Protein AF-A0A969DT31-F1 (afdb_monomer_lite)

Foldseek 3Di:
DPPPPPPQQQLNVQLVVCVVVVHDNVVSSVVSVVVSVVVVDDPDDPVNVVVVVVVVVVVVD

pLDDT: mean 82.22, std 15.31, range [35.5, 97.31]

Structure (mmCIF, N/CA/C/O backbone):
data_AF-A0A969DT31-F1
#
_entry.id   AF-A0A969DT31-F1
#
loop_
_atom_site.group_PDB
_atom_site.id
_atom_site.type_symbol
_atom_site.label_atom_id
_atom_site.label_alt_id
_atom_site.label_comp_id
_atom_site.label_asym_id
_atom_site.label_entity_id
_atom_site.label_seq_id
_atom_site.pdbx_PDB_ins_code
_atom_site.Cartn_x
_atom_site.Cartn_y
_atom_site.Cartn_z
_atom_site.occupancy
_atom_site.B_iso_or_equiv
_atom_site.auth_seq_id
_atom_site.auth_comp_id
_atom_site.auth_asym_id
_atom_site.auth_atom_id
_atom_site.pdbx_PDB_model_num
ATOM 1 N N . MET A 1 1 ? -13.380 28.906 -6.685 1.00 35.50 1 MET A N 1
ATOM 2 C CA . MET A 1 1 ? -12.833 27.920 -5.730 1.00 35.50 1 MET A CA 1
ATOM 3 C C . MET A 1 1 ? -13.521 26.603 -6.032 1.00 35.50 1 MET A C 1
ATOM 5 O O . MET A 1 1 ? -14.702 26.486 -5.744 1.00 35.50 1 MET A O 1
ATOM 9 N N . ALA A 1 2 ? -12.860 25.686 -6.740 1.00 41.84 2 ALA A N 1
ATOM 10 C CA . ALA A 1 2 ? -13.439 24.374 -7.007 1.00 41.84 2 ALA A CA 1
ATOM 11 C C . ALA A 1 2 ? -13.412 23.589 -5.693 1.00 41.84 2 ALA A C 1
ATOM 13 O O . ALA A 1 2 ? -12.345 23.208 -5.215 1.00 41.84 2 ALA A O 1
ATOM 14 N N . GLN A 1 3 ? -14.578 23.443 -5.073 1.00 46.88 3 GLN A N 1
ATOM 15 C CA . GLN A 1 3 ? -14.775 22.547 -3.949 1.00 46.88 3 GLN A CA 1
ATOM 16 C C . GLN A 1 3 ? -14.693 21.137 -4.535 1.00 46.88 3 GLN A C 1
ATOM 18 O O . GLN A 1 3 ? -15.657 20.628 -5.094 1.00 46.88 3 GLN A O 1
ATOM 23 N N . LEU A 1 4 ? -13.479 20.582 -4.539 1.00 47.59 4 LEU A N 1
ATOM 24 C CA . LEU A 1 4 ? -13.244 19.175 -4.824 1.00 47.59 4 LEU A CA 1
ATOM 25 C C . LEU A 1 4 ? -14.028 18.405 -3.763 1.00 47.59 4 LEU A C 1
ATOM 27 O O . LEU A 1 4 ? -13.590 18.325 -2.616 1.00 47.59 4 LEU A O 1
ATOM 31 N N . ASP A 1 5 ? -15.204 17.896 -4.127 1.00 46.22 5 ASP A N 1
ATOM 32 C CA . ASP A 1 5 ? -15.808 16.777 -3.415 1.00 46.22 5 ASP A CA 1
ATOM 33 C C . ASP A 1 5 ? -14.685 15.772 -3.146 1.00 46.22 5 ASP A C 1
ATOM 35 O O . ASP A 1 5 ? -13.994 15.385 -4.099 1.00 46.22 5 ASP A O 1
ATOM 39 N N . PRO A 1 6 ? -14.413 15.399 -1.884 1.00 49.97 6 PRO A N 1
ATOM 40 C CA . PRO A 1 6 ? -13.324 14.493 -1.592 1.00 49.97 6 PRO A CA 1
ATOM 41 C C . PRO A 1 6 ? -13.749 13.116 -2.087 1.00 49.97 6 PRO A C 1
ATOM 43 O O . PRO A 1 6 ? -14.308 12.310 -1.344 1.00 49.97 6 PRO A O 1
ATOM 46 N N . GLN A 1 7 ? -13.495 12.835 -3.367 1.00 55.94 7 GLN A N 1
ATOM 47 C CA . GLN A 1 7 ? -13.433 11.467 -3.840 1.00 55.94 7 GLN A CA 1
ATOM 48 C C . GLN A 1 7 ? -12.530 10.723 -2.854 1.00 55.94 7 GLN A C 1
ATOM 50 O O . GLN A 1 7 ? -11.423 11.195 -2.568 1.00 55.94 7 GLN A O 1
ATOM 55 N N . PRO A 1 8 ? -13.006 9.614 -2.266 1.00 67.25 8 PRO A N 1
ATOM 56 C CA . PRO A 1 8 ? -12.229 8.917 -1.262 1.00 67.25 8 PRO A CA 1
ATOM 57 C C . PRO A 1 8 ? -10.906 8.499 -1.896 1.00 67.25 8 PRO A C 1
ATOM 59 O O . PRO A 1 8 ? -10.892 7.785 -2.900 1.00 67.25 8 PRO A O 1
ATOM 62 N N . SER A 1 9 ? -9.800 8.962 -1.313 1.00 83.19 9 SER A N 1
ATOM 63 C CA . SER A 1 9 ? -8.459 8.601 -1.767 1.00 83.19 9 SER A CA 1
ATOM 64 C C . SER A 1 9 ? -8.282 7.076 -1.765 1.00 83.19 9 SER A C 1
ATOM 66 O O . SER A 1 9 ? -8.988 6.351 -1.051 1.00 83.19 9 SER A O 1
ATOM 68 N N . ALA A 1 10 ? -7.321 6.566 -2.544 1.00 85.38 10 ALA A N 1
ATOM 69 C CA . ALA A 1 10 ? -6.986 5.139 -2.539 1.00 85.38 10 ALA A CA 1
ATOM 70 C C . ALA A 1 10 ? -6.696 4.645 -1.107 1.00 85.38 10 ALA A C 1
ATOM 72 O O . ALA A 1 10 ? -7.259 3.641 -0.671 1.00 85.38 10 ALA A O 1
ATOM 73 N N . ALA A 1 11 ? -5.951 5.437 -0.324 1.00 88.12 11 ALA A N 1
ATOM 74 C CA . ALA A 1 11 ? -5.704 5.182 1.094 1.00 88.12 11 ALA A CA 1
ATOM 75 C C . ALA A 1 11 ? -7.008 5.080 1.911 1.00 88.12 11 ALA A C 1
ATOM 77 O O . ALA A 1 11 ? -7.206 4.119 2.654 1.00 88.12 11 ALA A O 1
ATOM 78 N N . ALA A 1 12 ? -7.962 6.002 1.740 1.00 89.38 12 ALA A N 1
ATOM 79 C CA . ALA A 1 12 ? -9.246 5.932 2.445 1.00 89.38 12 ALA A CA 1
ATOM 80 C C . ALA A 1 12 ? -10.068 4.682 2.068 1.00 89.38 12 ALA A C 1
ATOM 82 O O . ALA A 1 12 ? -10.813 4.137 2.888 1.00 89.38 12 ALA A O 1
ATOM 83 N N . SER A 1 13 ? -9.939 4.194 0.835 1.00 89.56 13 SER A N 1
ATOM 84 C CA . SER A 1 13 ? -10.596 2.961 0.384 1.00 89.56 13 SER A CA 1
ATOM 85 C C . SER A 1 13 ? -9.925 1.700 0.944 1.00 89.56 13 SER A C 1
ATOM 87 O O . SER A 1 13 ? -10.622 0.793 1.415 1.00 89.56 13 SER A O 1
ATOM 89 N N . TYR A 1 14 ? -8.592 1.670 1.009 1.00 91.06 14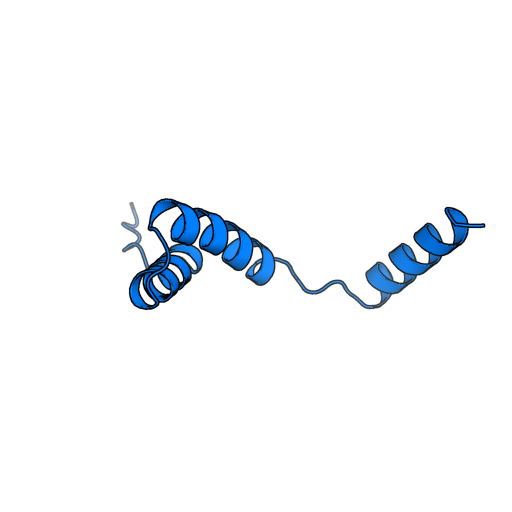 TYR A N 1
ATOM 90 C CA . TYR A 1 14 ? -7.841 0.586 1.649 1.00 91.06 14 TYR A CA 1
ATOM 91 C C . TYR A 1 14 ? -8.090 0.506 3.154 1.00 91.06 14 TYR A C 1
ATOM 93 O O . TYR A 1 14 ? -8.393 -0.575 3.663 1.00 91.06 14 TYR A O 1
ATOM 101 N N . ALA A 1 15 ? -8.067 1.640 3.858 1.00 92.25 15 ALA A N 1
ATOM 102 C CA . ALA A 1 15 ? -8.304 1.685 5.299 1.00 92.25 15 ALA A CA 1
ATOM 103 C C . ALA A 1 15 ? -9.690 1.126 5.661 1.00 92.25 15 ALA A C 1
ATOM 105 O O . ALA A 1 15 ? -9.800 0.267 6.535 1.00 92.25 15 ALA A O 1
ATOM 106 N N . ARG A 1 16 ? -10.744 1.532 4.933 1.00 92.69 16 ARG A N 1
ATOM 107 C CA . ARG A 1 16 ? -12.109 1.004 5.126 1.00 92.69 16 ARG A CA 1
ATOM 108 C C . ARG A 1 16 ? -12.175 -0.511 4.938 1.00 92.69 16 ARG A C 1
ATOM 110 O O . ARG A 1 16 ? -12.805 -1.199 5.737 1.00 92.69 16 ARG A O 1
ATOM 117 N N . THR A 1 17 ? -11.490 -1.029 3.922 1.00 94.19 17 THR A N 1
ATOM 118 C CA . THR A 1 17 ? -11.447 -2.470 3.637 1.00 94.19 17 THR A CA 1
ATOM 119 C C . THR A 1 17 ? -10.752 -3.249 4.754 1.00 94.19 17 THR A C 1
ATOM 121 O O . THR A 1 17 ? -11.226 -4.309 5.158 1.00 94.19 17 THR A O 1
ATOM 124 N N . LEU A 1 18 ? -9.644 -2.725 5.282 1.00 93.75 18 LEU A N 1
ATOM 125 C CA . LEU A 1 18 ? -8.893 -3.357 6.368 1.00 93.75 18 LEU A CA 1
ATOM 126 C C . LEU A 1 18 ? -9.674 -3.340 7.689 1.00 93.75 18 LEU A C 1
ATOM 128 O O . LEU A 1 18 ? -9.720 -4.358 8.377 1.00 93.75 18 LEU A O 1
ATOM 132 N N . ILE A 1 19 ? -10.342 -2.230 8.012 1.00 96.50 19 ILE A N 1
ATOM 133 C CA . ILE A 1 19 ? -11.200 -2.121 9.204 1.00 96.50 19 ILE A CA 1
ATOM 134 C C . ILE A 1 19 ? -12.371 -3.104 9.113 1.00 96.50 19 ILE A C 1
ATOM 136 O O . ILE A 1 19 ? -12.638 -3.828 10.069 1.00 96.50 19 ILE A O 1
ATOM 140 N N . ALA A 1 20 ? -13.017 -3.209 7.946 1.00 95.94 20 ALA A N 1
ATOM 141 C CA . ALA A 1 20 ? -14.100 -4.169 7.720 1.00 95.94 20 ALA A CA 1
ATOM 142 C C . ALA A 1 20 ? -13.653 -5.636 7.881 1.00 95.94 20 ALA A C 1
ATOM 144 O O . ALA A 1 20 ? -14.469 -6.503 8.178 1.00 95.94 20 ALA A O 1
ATOM 145 N N . LYS A 1 21 ? -12.354 -5.916 7.718 1.00 95.62 21 LYS A N 1
ATOM 146 C CA . LYS A 1 21 ? -11.738 -7.233 7.949 1.00 95.62 21 LYS A CA 1
ATOM 147 C C . LYS A 1 21 ? -11.266 -7.450 9.395 1.00 95.62 21 LYS A C 1
ATOM 149 O O . LYS A 1 21 ? -10.675 -8.487 9.677 1.00 95.62 21 LYS A O 1
ATOM 154 N N . GLY A 1 22 ? -11.515 -6.504 10.302 1.00 95.81 22 GLY A N 1
ATOM 155 C CA . GLY A 1 22 ? -11.144 -6.601 11.717 1.00 95.81 22 GLY A CA 1
ATOM 156 C C . GLY A 1 22 ? -9.740 -6.087 12.051 1.00 95.81 22 GLY A C 1
ATOM 157 O O . GLY A 1 22 ? -9.240 -6.356 13.141 1.00 95.81 22 GLY A O 1
ATOM 158 N N . CYS A 1 23 ? -9.087 -5.351 11.146 1.00 94.38 23 CYS A N 1
ATOM 159 C CA . CYS A 1 23 ? -7.808 -4.709 11.447 1.00 94.38 23 CYS A CA 1
ATOM 160 C C . CYS A 1 23 ? -8.012 -3.522 12.411 1.00 94.38 23 CYS A C 1
ATOM 162 O O . CYS A 1 23 ? -8.922 -2.716 12.187 1.00 94.38 23 CYS A O 1
ATOM 164 N N . PRO A 1 24 ? -7.164 -3.352 13.446 1.00 97.31 24 PRO A N 1
ATOM 165 C CA . PRO A 1 24 ? -7.185 -2.161 14.289 1.00 97.31 24 PRO A CA 1
ATOM 166 C C . PRO A 1 24 ? -7.071 -0.880 13.458 1.00 97.31 24 PRO A C 1
ATOM 168 O O . PRO A 1 24 ? -6.223 -0.781 12.572 1.00 97.31 24 PRO A O 1
ATOM 171 N N . GLN A 1 25 ? -7.885 0.127 13.774 1.00 91.06 25 GLN A N 1
ATOM 172 C CA . GLN A 1 25 ? -8.025 1.335 12.954 1.00 91.06 25 GLN A CA 1
ATOM 173 C C . GLN A 1 25 ? -6.689 2.049 12.688 1.00 91.06 25 GLN A C 1
ATOM 175 O O . GLN A 1 25 ? -6.389 2.377 11.543 1.00 91.06 25 GLN A O 1
ATOM 180 N N . ALA A 1 26 ? -5.850 2.230 13.713 1.00 90.56 26 ALA A N 1
ATOM 181 C CA . ALA A 1 26 ? -4.537 2.864 13.557 1.00 90.56 26 ALA A CA 1
ATOM 182 C C . ALA A 1 26 ? -3.620 2.092 12.587 1.00 90.56 26 ALA A C 1
ATOM 184 O O . ALA A 1 26 ? -2.955 2.695 11.745 1.00 90.56 26 ALA A O 1
ATOM 185 N N . LEU A 1 27 ? -3.634 0.757 12.662 1.00 93.88 27 LEU A N 1
ATOM 186 C CA . LEU A 1 27 ? -2.850 -0.107 11.780 1.00 93.88 27 LEU A CA 1
ATOM 187 C C . LEU A 1 27 ? -3.408 -0.106 10.351 1.00 93.88 27 LEU A C 1
ATOM 189 O O . LEU A 1 27 ? -2.643 -0.055 9.392 1.00 93.88 27 LEU A O 1
ATOM 193 N N . ALA A 1 28 ? -4.734 -0.113 10.204 1.00 93.69 28 ALA A N 1
ATOM 1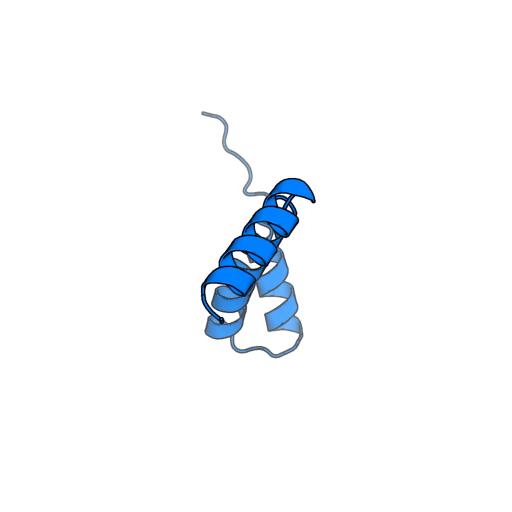94 C CA . ALA A 1 28 ? -5.407 -0.052 8.913 1.00 93.69 28 ALA A CA 1
ATOM 195 C C . ALA A 1 28 ? -5.072 1.233 8.146 1.00 93.69 28 ALA A C 1
ATOM 197 O O . ALA A 1 28 ? -4.801 1.171 6.950 1.00 93.69 28 ALA A O 1
ATOM 198 N N . HIS A 1 29 ? -5.046 2.382 8.828 1.00 90.69 29 HIS A N 1
ATOM 199 C CA . HIS A 1 29 ? -4.652 3.649 8.214 1.00 90.69 29 HIS A CA 1
ATOM 200 C C . HIS A 1 29 ? -3.172 3.662 7.820 1.00 90.69 29 HIS A C 1
ATOM 202 O O . HIS A 1 29 ? -2.859 3.996 6.681 1.00 90.69 29 HIS A O 1
ATOM 208 N N . ALA A 1 30 ? -2.271 3.226 8.705 1.00 89.81 30 ALA A N 1
ATOM 209 C CA . ALA A 1 30 ? -0.845 3.148 8.386 1.00 89.81 30 ALA A CA 1
ATOM 210 C C . ALA A 1 30 ? -0.558 2.227 7.184 1.00 89.81 30 ALA A C 1
ATOM 212 O O . ALA A 1 30 ? 0.177 2.602 6.273 1.00 89.81 30 ALA A O 1
ATOM 213 N N . ALA A 1 31 ? -1.175 1.042 7.140 1.00 91.69 31 ALA A N 1
ATOM 214 C CA . ALA A 1 31 ? -1.022 0.116 6.019 1.00 91.69 31 ALA A CA 1
ATOM 215 C C . ALA A 1 31 ? -1.609 0.680 4.715 1.00 91.69 31 ALA A C 1
ATOM 217 O O . ALA A 1 31 ? -1.028 0.505 3.646 1.00 91.69 31 ALA A O 1
ATOM 218 N N . ALA A 1 32 ? -2.740 1.380 4.796 1.00 92.88 32 ALA A N 1
ATOM 219 C CA . ALA A 1 32 ? -3.389 1.982 3.641 1.00 92.88 32 ALA A CA 1
ATOM 220 C C . ALA A 1 32 ? -2.565 3.097 2.981 1.00 92.88 32 ALA A C 1
ATOM 222 O O . ALA A 1 32 ? -2.561 3.185 1.755 1.00 92.88 32 ALA A O 1
ATOM 223 N N . GLU A 1 33 ? -1.850 3.911 3.762 1.00 90.19 33 GLU A N 1
ATOM 224 C CA . GLU A 1 33 ? -0.926 4.931 3.237 1.00 90.19 33 GLU A CA 1
ATOM 225 C C . GLU A 1 33 ? 0.233 4.293 2.455 1.00 90.19 33 GLU A C 1
ATOM 227 O O . GLU A 1 33 ? 0.582 4.734 1.357 1.00 90.19 33 GLU A O 1
ATOM 232 N N . VAL A 1 34 ? 0.792 3.194 2.976 1.00 89.06 34 VAL A N 1
ATOM 233 C CA . VAL A 1 34 ? 1.845 2.435 2.285 1.00 89.06 34 VAL A CA 1
ATOM 234 C C . VAL A 1 34 ? 1.310 1.825 0.991 1.00 89.06 34 VAL A C 1
ATOM 236 O O . VAL A 1 34 ? 1.942 1.971 -0.051 1.00 89.06 34 VAL A O 1
ATOM 239 N N . LEU A 1 35 ? 0.135 1.191 1.027 1.00 87.06 35 LEU A N 1
ATOM 240 C CA . LEU A 1 35 ? -0.493 0.599 -0.159 1.00 87.06 35 LEU A CA 1
ATOM 241 C C . LEU A 1 35 ? -0.801 1.649 -1.230 1.00 87.06 35 LEU A C 1
ATOM 243 O O . LEU A 1 35 ? -0.477 1.442 -2.393 1.00 87.06 35 LEU A O 1
ATOM 247 N N . ALA A 1 36 ? -1.356 2.798 -0.843 1.00 86.75 36 ALA A N 1
ATOM 248 C CA . ALA A 1 36 ? -1.618 3.895 -1.769 1.00 86.75 36 ALA A CA 1
ATOM 249 C C . ALA A 1 36 ? -0.326 4.464 -2.372 1.00 86.75 36 ALA A C 1
ATOM 251 O O . ALA A 1 36 ? -0.299 4.823 -3.548 1.00 86.75 36 ALA A O 1
ATOM 252 N N . THR A 1 37 ? 0.756 4.508 -1.590 1.00 86.06 37 THR A N 1
ATOM 253 C CA . THR A 1 37 ? 2.078 4.897 -2.091 1.00 86.06 37 THR A CA 1
ATOM 254 C C . THR A 1 37 ? 2.600 3.885 -3.108 1.00 86.06 37 THR A C 1
ATOM 256 O O . THR A 1 37 ? 3.081 4.290 -4.160 1.00 86.06 37 THR A O 1
ATOM 259 N N . VAL A 1 38 ? 2.491 2.583 -2.828 1.00 84.44 38 VAL A N 1
ATOM 260 C CA . VAL A 1 38 ? 2.931 1.508 -3.735 1.00 84.44 38 VAL A CA 1
ATOM 261 C C . VAL A 1 38 ? 2.126 1.509 -5.034 1.00 84.44 38 VAL A C 1
ATOM 263 O O . VAL A 1 38 ? 2.717 1.425 -6.104 1.00 84.44 38 VAL A O 1
ATOM 266 N N . ASP A 1 39 ? 0.810 1.682 -4.958 1.00 83.25 39 ASP A N 1
ATOM 267 C CA . ASP A 1 39 ? -0.053 1.820 -6.136 1.00 83.25 39 ASP A CA 1
ATOM 268 C C . ASP A 1 39 ? 0.264 3.070 -6.958 1.00 83.25 39 ASP A C 1
ATOM 270 O O . ASP A 1 39 ? 0.198 3.056 -8.187 1.00 83.25 39 ASP A O 1
ATOM 274 N N . GLY A 1 40 ? 0.600 4.168 -6.277 1.00 76.19 40 GLY A N 1
ATOM 275 C CA . GLY A 1 40 ? 1.014 5.416 -6.908 1.00 76.19 40 GLY A CA 1
ATOM 276 C C . GLY A 1 40 ? 2.423 5.359 -7.499 1.00 76.19 40 GLY A C 1
ATOM 277 O O . GLY A 1 40 ? 2.784 6.220 -8.305 1.00 76.19 40 GLY A O 1
ATOM 278 N N . GLN A 1 41 ? 3.234 4.365 -7.130 1.00 75.81 41 GLN A N 1
ATOM 279 C CA . GLN A 1 41 ? 4.550 4.182 -7.720 1.00 75.81 41 GLN A CA 1
ATOM 280 C C . GLN A 1 41 ? 4.412 3.560 -9.106 1.00 75.81 41 GLN A C 1
ATOM 282 O O . GLN A 1 41 ? 3.905 2.455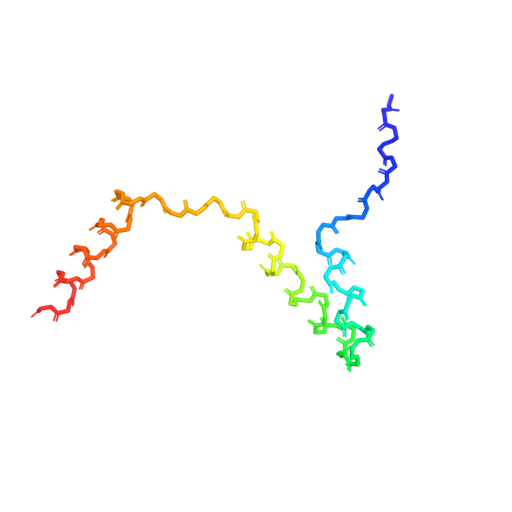 -9.288 1.00 75.81 41 GLN A O 1
ATOM 287 N N . ARG A 1 42 ? 4.930 4.274 -10.110 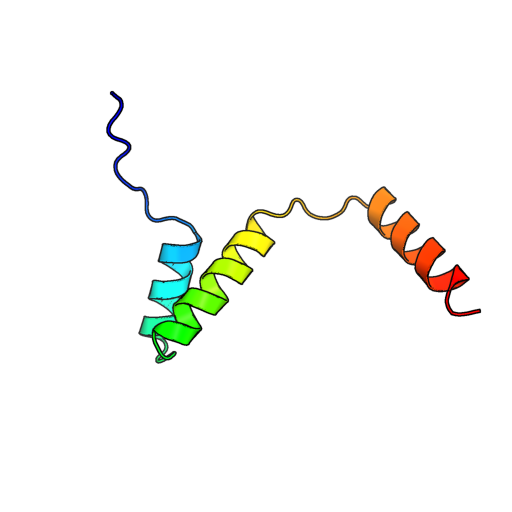1.00 67.50 42 ARG A N 1
ATOM 288 C CA . ARG A 1 42 ? 5.089 3.721 -11.452 1.00 67.50 42 ARG A CA 1
ATOM 289 C C . ARG A 1 42 ? 5.919 2.432 -11.346 1.00 67.50 42 ARG A C 1
ATOM 291 O O . ARG A 1 42 ? 6.995 2.478 -10.742 1.00 67.50 42 ARG A O 1
ATOM 298 N N . PRO A 1 43 ? 5.478 1.308 -11.941 1.00 67.69 43 PRO A N 1
ATOM 299 C CA . PRO A 1 43 ? 6.300 0.109 -11.985 1.00 67.69 43 PRO A CA 1
ATOM 300 C C . PRO A 1 43 ? 7.661 0.448 -12.596 1.00 67.69 43 PRO A C 1
ATOM 302 O O . PRO A 1 43 ? 7.729 1.116 -13.634 1.00 67.69 43 PRO A O 1
ATOM 305 N N . ARG A 1 44 ? 8.736 0.010 -11.924 1.00 70.31 44 ARG A N 1
ATOM 306 C CA . ARG A 1 44 ? 10.108 0.199 -12.406 1.00 70.31 44 ARG A CA 1
ATOM 307 C C . ARG A 1 44 ? 10.206 -0.342 -13.824 1.00 70.31 44 ARG A C 1
ATOM 309 O O . ARG A 1 44 ? 9.775 -1.455 -14.117 1.00 70.31 44 ARG A O 1
ATOM 316 N N . THR A 1 45 ? 10.755 0.469 -14.709 1.00 82.12 45 THR A N 1
ATOM 317 C CA . THR A 1 45 ? 11.031 0.058 -16.080 1.00 82.12 45 THR A CA 1
ATOM 318 C C . THR A 1 45 ? 12.095 -1.040 -16.086 1.00 82.12 45 THR A C 1
ATOM 320 O O . THR A 1 45 ? 12.953 -1.101 -15.202 1.00 82.12 45 THR A O 1
ATOM 323 N N . LEU A 1 46 ? 12.094 -1.885 -17.121 1.00 80.31 46 LEU A N 1
ATOM 324 C CA . LEU A 1 46 ? 13.094 -2.951 -17.286 1.00 80.31 46 LEU A CA 1
ATOM 325 C C . LEU A 1 46 ? 14.540 -2.415 -17.233 1.00 80.31 46 LEU A C 1
ATOM 327 O O . LEU A 1 46 ? 15.432 -3.079 -16.710 1.00 80.31 46 LEU A O 1
ATOM 331 N N . ALA A 1 47 ? 14.773 -1.190 -17.719 1.00 79.94 47 ALA A N 1
ATOM 332 C CA . ALA A 1 47 ? 16.079 -0.532 -17.676 1.00 79.94 47 ALA A C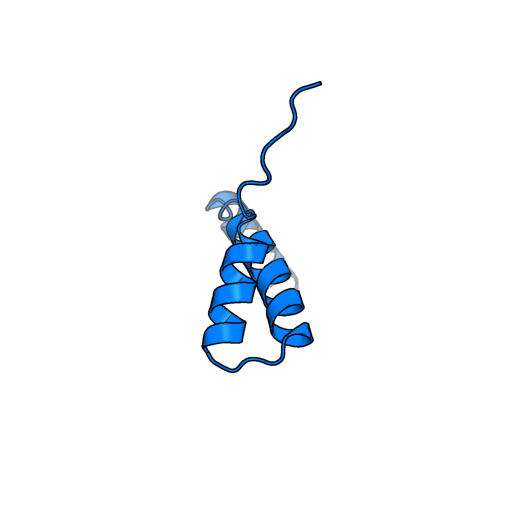A 1
ATOM 333 C C . ALA A 1 47 ? 16.509 -0.130 -16.251 1.00 79.94 47 ALA A C 1
ATOM 335 O O . ALA A 1 47 ? 17.679 -0.284 -15.882 1.00 79.94 47 ALA A O 1
ATOM 336 N N . GLU A 1 48 ? 15.572 0.358 -15.433 1.00 78.69 48 GLU A N 1
ATOM 337 C CA . GLU A 1 48 ? 15.820 0.663 -14.018 1.00 78.69 48 GLU A CA 1
ATOM 338 C C . GLU A 1 48 ? 16.095 -0.621 -13.233 1.00 78.69 48 GLU A C 1
ATOM 340 O O . GLU A 1 48 ? 17.006 -0.663 -12.408 1.00 78.69 48 GLU A O 1
ATOM 345 N N . GLN A 1 49 ? 15.369 -1.695 -13.541 1.00 87.00 49 GLN A N 1
ATOM 346 C CA . GLN A 1 49 ? 15.536 -2.998 -12.901 1.00 87.00 49 GLN A CA 1
ATOM 347 C C .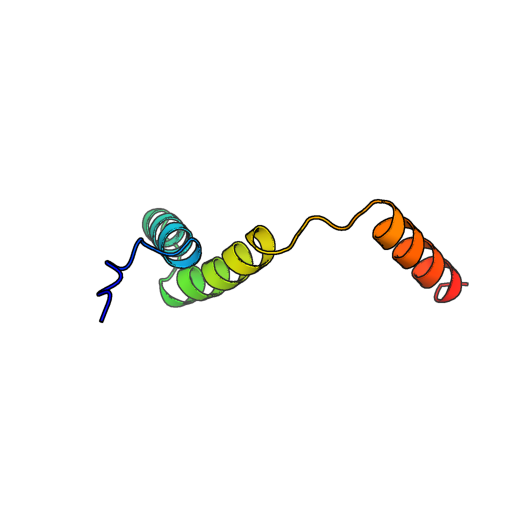 GLN A 1 49 ? 16.907 -3.615 -13.212 1.00 87.00 49 GLN A C 1
ATOM 349 O O . GLN A 1 49 ? 17.645 -3.947 -12.286 1.00 87.00 49 GLN A O 1
ATOM 354 N N . ALA A 1 50 ? 17.321 -3.618 -14.484 1.00 88.50 50 ALA A N 1
ATOM 355 C CA . ALA A 1 50 ? 18.657 -4.062 -14.890 1.00 88.50 50 ALA A CA 1
ATOM 356 C C . ALA A 1 50 ? 19.785 -3.226 -14.251 1.00 88.50 50 ALA A C 1
ATOM 358 O O . ALA A 1 50 ? 20.883 -3.719 -13.991 1.00 88.50 50 ALA A O 1
ATOM 359 N N . THR A 1 51 ? 19.536 -1.942 -13.980 1.00 91.62 51 THR A N 1
ATOM 360 C CA . THR A 1 51 ? 20.507 -1.075 -13.297 1.00 91.62 51 THR A CA 1
ATOM 361 C C . THR A 1 51 ? 20.638 -1.427 -11.818 1.00 91.62 51 THR A C 1
ATOM 363 O O . THR A 1 51 ? 21.761 -1.520 -11.322 1.00 91.62 51 THR A O 1
ATOM 366 N N . VAL A 1 52 ? 19.522 -1.695 -11.135 1.00 87.06 52 VAL A N 1
ATOM 367 C CA . VAL A 1 52 ? 19.522 -2.167 -9.742 1.00 87.06 52 VAL A CA 1
ATOM 368 C C . VAL A 1 52 ? 20.230 -3.516 -9.619 1.00 87.06 52 VAL A C 1
ATOM 370 O O . VAL A 1 52 ? 21.072 -3.675 -8.739 1.00 87.06 52 VAL A O 1
ATOM 373 N N . GLU A 1 53 ? 19.956 -4.461 -10.519 1.00 92.31 53 GLU A N 1
ATOM 374 C CA . GLU A 1 53 ? 20.601 -5.781 -10.514 1.00 92.31 53 GLU A CA 1
ATOM 375 C C . GLU A 1 53 ? 22.121 -5.685 -10.691 1.00 92.31 53 GLU A C 1
ATOM 377 O O . GLU A 1 53 ? 22.872 -6.306 -9.937 1.00 92.31 53 GLU A O 1
ATOM 382 N N . ARG A 1 54 ? 22.598 -4.852 -11.628 1.00 91.88 54 ARG A N 1
ATOM 383 C CA . ARG A 1 54 ? 24.041 -4.614 -11.811 1.00 91.88 54 ARG A CA 1
ATOM 384 C C . ARG A 1 54 ? 24.689 -3.979 -10.584 1.00 91.88 54 ARG A C 1
ATOM 386 O O . ARG A 1 54 ? 25.780 -4.393 -10.201 1.00 91.88 54 ARG A O 1
ATOM 393 N N . ALA A 1 55 ? 24.033 -2.991 -9.973 1.00 88.12 55 ALA A N 1
ATOM 394 C CA . ALA A 1 55 ? 24.540 -2.337 -8.769 1.00 88.12 55 ALA A CA 1
ATOM 395 C C . ALA A 1 55 ? 24.631 -3.322 -7.593 1.00 88.12 55 ALA A C 1
ATOM 397 O O . ALA A 1 55 ? 25.639 -3.360 -6.893 1.00 88.12 55 ALA A O 1
ATOM 398 N N . TRP A 1 56 ? 23.617 -4.171 -7.420 1.00 88.25 56 TRP A N 1
ATOM 399 C CA . TRP A 1 56 ? 23.608 -5.200 -6.383 1.00 88.25 56 TRP A CA 1
ATOM 400 C C . TRP A 1 56 ? 24.718 -6.239 -6.580 1.00 88.25 56 TRP A C 1
ATOM 402 O O . TRP A 1 56 ? 25.439 -6.559 -5.635 1.00 88.25 56 TRP A O 1
ATOM 412 N N . ALA A 1 57 ? 24.916 -6.711 -7.814 1.00 93.12 57 ALA A N 1
ATOM 413 C CA . ALA A 1 57 ? 25.981 -7.655 -8.150 1.00 93.12 57 ALA A CA 1
ATOM 414 C C . ALA A 1 57 ? 27.393 -7.084 -7.916 1.00 93.12 57 ALA A C 1
ATOM 416 O O . ALA A 1 57 ? 28.316 -7.841 -7.625 1.00 93.12 57 ALA A O 1
ATOM 417 N N . ALA A 1 58 ? 27.573 -5.765 -8.035 1.00 88.94 58 ALA A N 1
ATOM 418 C CA . ALA A 1 58 ? 28.844 -5.098 -7.750 1.00 88.94 58 ALA A CA 1
ATOM 419 C C . ALA A 1 58 ? 29.117 -4.938 -6.245 1.00 88.94 58 ALA A C 1
ATOM 421 O O . ALA A 1 58 ? 30.272 -4.926 -5.841 1.00 88.94 58 ALA A O 1
ATOM 422 N N . LEU A 1 59 ? 28.067 -4.820 -5.425 1.00 88.31 59 LEU A N 1
ATOM 423 C CA . LEU A 1 59 ? 28.175 -4.682 -3.967 1.00 88.31 59 LEU A CA 1
ATOM 424 C C . LEU A 1 59 ? 28.358 -6.017 -3.237 1.00 88.31 59 LEU A C 1
ATOM 426 O O . LEU A 1 59 ? 28.786 -6.030 -2.088 1.00 88.31 59 LEU A O 1
ATOM 430 N N . THR A 1 60 ? 27.981 -7.125 -3.873 1.00 88.25 60 THR A N 1
ATOM 431 C CA . THR A 1 60 ? 27.985 -8.472 -3.275 1.00 88.25 60 THR A CA 1
ATOM 432 C C . THR A 1 60 ? 29.096 -9.382 -3.814 1.00 88.25 60 THR A C 1
ATOM 434 O O . THR A 1 60 ? 29.100 -10.577 -3.522 1.00 88.25 60 THR A O 1
ATOM 437 N N . ARG A 1 61 ? 30.039 -8.821 -4.578 1.00 56.31 61 ARG A N 1
ATOM 438 C CA . ARG A 1 61 ? 31.314 -9.449 -4.957 1.00 56.31 61 ARG A CA 1
ATOM 439 C C . ARG A 1 61 ? 32.432 -8.975 -4.043 1.00 56.31 61 ARG A C 1
ATOM 441 O O . ARG A 1 61 ? 33.334 -9.803 -3.799 1.00 56.31 61 ARG A O 1
#

Sequence (61 aa):
MAQLDPQPSAAASYARTLIAKGCPQALAHAAAEVLATVDGQRPRTLAEQATVERAWAALTR

Radius of gyration: 17.94 Å; chains: 1; bounding box: 47×37×32 Å

Secondary structure (DSSP, 8-state):
------PPPHHHHHHHHHHHTT--HHHHHHHHHHHHHHHHSPPPPHHHHHHHHHHHHHH--